Protein AF-A0A9W7NFQ5-F1 (afdb_monomer_lite)

Secondary structure (DSSP, 8-state):
------------------------HHHHHHHHHHHHHHHHHHHHHHHHS-HHHHHHHHHHHHHHHHTSPPB--HHHHHHHHHHHHHHHTPPPPPHHHHHHHHHHHHTSBHHHHHHHHHHHHHHGGGT-SSPPPHHHHHHHHHHHHHHHHHHHHHHHH--

Foldseek 3Di:
DDDDDDDDDDDDDDDPDPPDPPPPVVVVVVVVVVVVVVVVVVVVVVPVCDVVVVVVVVVVVVVVVVVAAAFLALVNLVVLLVVVCVVQVADDDDCVVCVVQSVVNRRDRNVLSVQLSVLCVVPVPPDDPHRDGPVSSVVSSVVSVVVVVVVVVVVVVVD

pLDDT: mean 72.49, std 16.02, range [35.28, 93.75]

Structure (mmCIF, N/CA/C/O backbone):
data_AF-A0A9W7NFQ5-F1
#
_entry.id   AF-A0A9W7NFQ5-F1
#
loop_
_atom_site.group_PDB
_atom_site.id
_atom_site.type_symbol
_atom_site.label_atom_id
_atom_site.label_alt_id
_atom_site.label_comp_id
_atom_site.label_asym_id
_atom_site.label_entity_id
_atom_site.label_seq_id
_atom_site.pdbx_PDB_ins_code
_atom_site.Cartn_x
_atom_site.Cartn_y
_atom_site.Cartn_z
_atom_site.occupancy
_atom_site.B_iso_or_equiv
_atom_site.auth_seq_id
_atom_site.auth_comp_id
_atom_site.auth_asym_id
_atom_site.auth_atom_id
_atom_site.pdbx_PDB_model_num
ATOM 1 N N . MET A 1 1 ? -41.389 17.644 -104.011 1.00 39.97 1 MET A N 1
ATOM 2 C CA . MET A 1 1 ? -42.566 16.828 -104.383 1.00 39.97 1 MET A CA 1
ATOM 3 C C . MET A 1 1 ? -42.066 15.564 -105.073 1.00 39.97 1 MET A C 1
ATOM 5 O O . MET A 1 1 ? -41.172 15.726 -105.893 1.00 39.97 1 MET A O 1
ATOM 9 N N . THR A 1 2 ? -42.656 14.391 -104.759 1.00 37.31 2 THR A N 1
ATOM 10 C CA . THR A 1 2 ? -42.541 13.096 -105.499 1.00 37.31 2 THR A CA 1
ATOM 11 C C . THR A 1 2 ? -41.199 12.353 -105.280 1.00 37.31 2 THR A C 1
ATOM 13 O O . THR A 1 2 ? -40.161 12.967 -105.459 1.00 37.31 2 THR A O 1
ATOM 16 N N . THR A 1 3 ? -41.057 11.068 -104.905 1.00 35.28 3 THR A N 1
ATOM 17 C CA . THR A 1 3 ? -41.949 9.915 -104.632 1.00 35.28 3 THR A CA 1
ATOM 18 C C . THR A 1 3 ? -41.110 8.748 -104.044 1.00 35.28 3 THR A C 1
ATOM 20 O O . THR A 1 3 ? -39.938 8.663 -104.388 1.00 35.28 3 THR A O 1
ATOM 23 N N . ALA A 1 4 ? -41.729 7.922 -103.171 1.00 36.28 4 ALA A N 1
ATOM 24 C CA . ALA A 1 4 ? -41.732 6.433 -103.003 1.00 36.28 4 ALA A CA 1
ATOM 25 C C . ALA A 1 4 ? -40.460 5.571 -103.309 1.00 36.28 4 ALA A C 1
ATOM 27 O O . ALA A 1 4 ? -39.641 5.961 -104.119 1.00 36.28 4 ALA A O 1
ATOM 28 N N . VAL A 1 5 ? -40.209 4.329 -102.852 1.00 36.00 5 VAL A N 1
ATOM 29 C CA . VAL A 1 5 ? -40.786 3.308 -101.941 1.00 36.00 5 VAL A CA 1
ATOM 30 C C . VAL A 1 5 ? -39.771 2.122 -101.913 1.00 36.00 5 VAL A C 1
ATOM 32 O O . VAL A 1 5 ? -39.271 1.751 -102.967 1.00 36.00 5 VAL A O 1
ATOM 35 N N . VAL A 1 6 ? -39.429 1.612 -100.712 1.00 46.75 6 VAL A N 1
ATOM 36 C CA . VAL A 1 6 ? -39.236 0.206 -100.207 1.00 46.75 6 VAL A CA 1
ATOM 37 C C . VAL A 1 6 ? -38.736 -0.908 -101.183 1.00 46.75 6 VAL A C 1
ATOM 39 O O . VAL A 1 6 ? -39.304 -1.046 -102.263 1.00 46.75 6 VAL A O 1
ATOM 42 N N . PRO A 1 7 ? -37.736 -1.763 -100.809 1.00 43.19 7 PRO A N 1
ATOM 43 C CA . PRO A 1 7 ? -38.021 -3.036 -100.101 1.00 43.19 7 PRO A CA 1
ATOM 44 C C . PRO A 1 7 ? -37.040 -3.491 -98.985 1.00 43.19 7 PRO A C 1
ATOM 46 O O . PRO A 1 7 ? -35.824 -3.475 -99.139 1.00 43.19 7 PRO A O 1
ATOM 49 N N . LEU A 1 8 ? -37.620 -3.990 -97.883 1.00 46.91 8 LEU A N 1
ATOM 50 C CA . LEU A 1 8 ? -37.161 -5.117 -97.027 1.00 46.91 8 LEU A CA 1
ATOM 51 C C . LEU A 1 8 ? -37.919 -6.374 -97.568 1.00 46.91 8 LEU A C 1
ATOM 53 O O . LEU A 1 8 ? -38.981 -6.124 -98.147 1.00 46.91 8 LEU A O 1
ATOM 57 N N . PRO A 1 9 ? -37.544 -7.674 -97.393 1.00 57.09 9 PRO A N 1
ATOM 58 C CA . PRO A 1 9 ? -36.775 -8.244 -96.276 1.00 57.09 9 PRO A CA 1
ATOM 59 C C . PRO A 1 9 ? -35.903 -9.494 -96.560 1.00 57.09 9 PRO A C 1
ATOM 61 O O . PRO A 1 9 ? -36.012 -10.127 -97.599 1.00 57.09 9 PRO A O 1
ATOM 64 N N . THR A 1 10 ? -35.092 -9.919 -95.582 1.00 40.09 10 THR A N 1
ATOM 65 C CA . THR A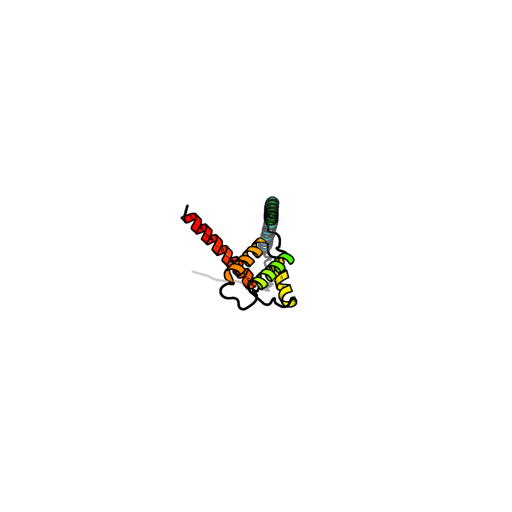 1 10 ? -34.971 -11.333 -95.150 1.00 40.09 10 THR A CA 1
ATOM 66 C C . THR A 1 10 ? -34.327 -11.356 -93.755 1.00 40.09 10 THR A C 1
ATOM 68 O O . THR A 1 10 ? -33.152 -11.043 -93.603 1.00 40.09 10 THR A O 1
ATOM 71 N N . ALA A 1 11 ? -35.106 -11.710 -92.734 1.00 49.50 11 ALA A N 1
ATOM 72 C CA . ALA A 1 11 ? -34.614 -12.284 -91.475 1.00 49.50 11 ALA A CA 1
ATOM 73 C C . ALA A 1 11 ? -34.870 -13.803 -91.564 1.00 49.50 11 ALA A C 1
ATOM 75 O O . ALA A 1 11 ? -35.833 -14.176 -92.244 1.00 49.50 11 ALA A O 1
ATOM 76 N N . PRO A 1 12 ? -34.060 -14.691 -90.949 1.00 51.47 12 PRO A N 1
ATOM 77 C CA . PRO A 1 12 ? -34.062 -14.870 -89.482 1.00 51.47 12 PRO A CA 1
ATOM 78 C C . PRO A 1 12 ? -32.638 -15.249 -88.955 1.00 51.47 12 PRO A C 1
ATOM 80 O O . PRO A 1 12 ? -31.720 -15.375 -89.751 1.00 51.47 12 PRO A O 1
ATOM 83 N N . VAL A 1 13 ? -32.239 -15.374 -87.685 1.00 50.16 13 VAL A N 1
ATOM 84 C CA . VAL A 1 13 ? -32.764 -15.900 -86.409 1.00 50.16 13 VAL A CA 1
ATOM 85 C C . VAL A 1 13 ? -31.815 -15.350 -85.313 1.00 50.16 13 VAL A C 1
ATOM 87 O O . VAL A 1 13 ? -30.634 -15.132 -85.598 1.00 50.16 13 VAL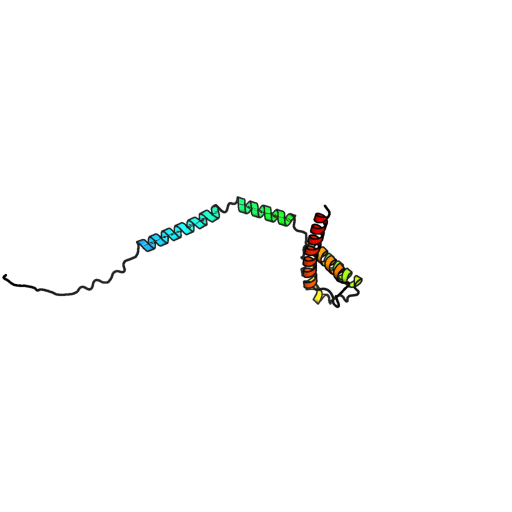 A O 1
ATOM 90 N N . PRO A 1 14 ? -32.277 -15.126 -84.070 1.00 47.97 14 PRO A N 1
ATOM 91 C CA . PRO A 1 14 ? -31.472 -14.548 -82.997 1.00 47.97 14 PRO A CA 1
ATOM 92 C C . PRO A 1 14 ? -30.445 -15.542 -82.446 1.00 47.97 14 PRO A C 1
ATOM 94 O O . PRO A 1 14 ? -30.808 -16.559 -81.859 1.00 47.97 14 PRO A O 1
ATOM 97 N N . THR A 1 15 ? -29.162 -15.198 -82.527 1.00 41.38 15 THR A N 1
ATOM 98 C CA . THR A 1 15 ? -28.182 -15.755 -81.592 1.00 41.38 15 THR A CA 1
ATOM 99 C C . THR A 1 15 ? -28.099 -14.797 -80.418 1.00 41.38 15 THR A C 1
ATOM 101 O O . THR A 1 15 ? -27.415 -13.776 -80.478 1.00 41.38 15 THR A O 1
ATOM 104 N N . SER A 1 16 ? -28.831 -15.124 -79.350 1.00 55.16 16 SER A N 1
ATOM 105 C CA . SER A 1 16 ? -28.505 -14.653 -78.006 1.00 55.16 16 SER A CA 1
ATOM 106 C C . SER A 1 16 ? -27.034 -14.958 -77.753 1.00 55.16 16 SER A C 1
ATOM 108 O O . SER A 1 16 ? -26.661 -16.103 -77.502 1.00 55.16 16 SER A O 1
ATOM 110 N N . ALA A 1 17 ? -26.195 -13.930 -77.845 1.00 41.12 17 ALA A N 1
ATOM 111 C CA . ALA A 1 17 ? -24.863 -13.994 -77.286 1.00 41.12 17 ALA A CA 1
ATOM 112 C C . ALA A 1 17 ? -25.016 -14.121 -75.760 1.00 41.12 17 ALA A C 1
ATOM 114 O O . ALA A 1 17 ? -25.767 -13.340 -75.161 1.00 41.12 17 ALA A O 1
ATOM 115 N N . PRO A 1 18 ? -24.356 -15.095 -75.115 1.00 44.31 18 PRO A N 1
ATOM 116 C CA . PRO A 1 18 ? -24.291 -15.128 -73.667 1.00 44.31 18 PRO A CA 1
ATOM 117 C C . PRO A 1 18 ? -23.590 -13.850 -73.208 1.00 44.31 18 PRO A C 1
ATOM 119 O O . PRO A 1 18 ? -22.533 -13.495 -73.730 1.00 44.31 18 PRO A O 1
ATOM 122 N N . ALA A 1 19 ? -24.194 -13.148 -72.251 1.00 49.12 19 ALA A N 1
ATOM 123 C CA . ALA A 1 19 ? -23.538 -12.062 -71.548 1.00 49.12 19 ALA A CA 1
ATOM 124 C C . ALA A 1 19 ? -22.255 -12.619 -70.918 1.00 49.12 19 ALA A C 1
ATOM 126 O O . ALA A 1 19 ? -22.296 -13.283 -69.884 1.00 49.12 19 ALA A O 1
ATOM 127 N N . THR A 1 20 ? -21.108 -12.399 -71.559 1.00 45.22 20 THR A N 1
ATOM 128 C CA . THR A 1 20 ? -19.823 -12.591 -70.897 1.00 45.22 20 THR A CA 1
ATOM 129 C C . THR A 1 20 ? -19.777 -11.600 -69.743 1.00 45.22 20 THR A C 1
ATOM 131 O O . THR A 1 20 ? -19.929 -10.400 -69.997 1.00 45.22 20 THR A O 1
ATOM 134 N N . PRO A 1 21 ? -19.587 -12.049 -68.489 1.00 47.69 21 PRO A N 1
ATOM 135 C CA . PRO A 1 21 ? -19.321 -11.124 -67.406 1.00 47.69 21 PRO A CA 1
ATOM 136 C C . PRO A 1 21 ? -18.060 -10.362 -67.792 1.00 47.69 21 PRO A C 1
ATOM 138 O O . PRO A 1 21 ? -17.022 -10.968 -68.067 1.00 47.69 21 PRO A O 1
ATOM 141 N N . THR A 1 22 ? -18.163 -9.039 -67.883 1.00 45.44 22 THR A N 1
ATOM 142 C CA . THR A 1 22 ? -17.016 -8.166 -68.099 1.00 45.44 22 THR A CA 1
ATOM 143 C C . THR A 1 22 ? -16.082 -8.379 -66.916 1.00 45.44 22 THR A C 1
ATOM 145 O O . THR A 1 22 ? -16.284 -7.829 -65.832 1.00 45.44 22 THR A O 1
ATOM 148 N N . SER A 1 23 ? -15.107 -9.269 -67.098 1.00 49.47 23 SER A N 1
ATOM 149 C CA . SER A 1 23 ? -14.088 -9.558 -66.105 1.00 49.47 23 SER A CA 1
ATOM 150 C C . SER A 1 23 ? -13.396 -8.240 -65.795 1.00 49.47 23 SER A C 1
ATOM 152 O O . SER A 1 23 ? -12.723 -7.653 -66.645 1.00 49.47 23 SER A O 1
ATOM 154 N N . SER A 1 24 ? -13.635 -7.731 -64.588 1.00 56.25 24 SER A N 1
ATOM 155 C CA . SER A 1 24 ? -13.107 -6.462 -64.092 1.00 56.25 24 SER A CA 1
ATOM 156 C C . SER A 1 24 ? -11.640 -6.639 -63.690 1.00 56.25 24 SER A C 1
ATOM 158 O O . SER A 1 24 ? -11.236 -6.333 -62.571 1.00 56.25 24 SER A O 1
ATOM 160 N N . LEU A 1 25 ? -10.831 -7.146 -64.623 1.00 52.41 25 LEU A N 1
ATOM 161 C CA . LEU A 1 25 ? -9.381 -7.276 -64.521 1.00 52.41 25 LEU A CA 1
ATOM 162 C C . LEU A 1 25 ? -8.689 -5.974 -64.077 1.00 52.41 25 LEU A C 1
ATOM 164 O O . LEU A 1 25 ? -7.823 -6.067 -63.209 1.00 52.41 25 LEU A O 1
ATOM 168 N N . PRO A 1 26 ? -9.073 -4.758 -64.532 1.00 56.88 26 PRO A N 1
ATOM 169 C CA . PRO A 1 26 ? -8.443 -3.539 -64.019 1.00 56.88 26 PRO A CA 1
ATOM 170 C C . PRO A 1 26 ? -8.708 -3.301 -62.525 1.00 56.88 26 PRO A C 1
ATOM 172 O O . PRO A 1 26 ? -7.855 -2.742 -61.843 1.00 56.88 26 PRO A O 1
ATOM 175 N N . SER A 1 27 ? -9.845 -3.757 -61.985 1.00 58.47 27 SER A N 1
ATOM 176 C CA . SER A 1 27 ? -10.151 -3.612 -60.557 1.00 58.47 27 SER A CA 1
ATOM 177 C C . SER A 1 27 ? -9.426 -4.647 -59.704 1.00 58.47 27 SER A C 1
ATOM 179 O O . SER A 1 27 ? -8.991 -4.307 -58.611 1.00 58.47 27 SER A O 1
ATOM 181 N N . ALA A 1 28 ? -9.283 -5.889 -60.179 1.00 58.88 28 ALA A N 1
ATOM 182 C CA . ALA A 1 28 ? -8.559 -6.928 -59.447 1.00 58.88 28 ALA A CA 1
ATOM 183 C C . ALA A 1 28 ? -7.063 -6.595 -59.342 1.00 58.88 28 ALA A C 1
ATOM 185 O O . ALA A 1 28 ? -6.501 -6.647 -58.252 1.00 58.88 28 ALA A O 1
ATOM 186 N N . VAL A 1 29 ? -6.451 -6.146 -60.444 1.00 69.06 29 VAL A N 1
ATOM 187 C CA . VAL A 1 29 ? -5.045 -5.712 -60.467 1.00 69.06 29 VAL A CA 1
ATOM 188 C C . VAL A 1 29 ? -4.839 -4.452 -59.619 1.00 69.06 29 VAL A C 1
ATOM 190 O O . VAL A 1 29 ? -3.874 -4.372 -58.865 1.00 69.06 29 VAL A O 1
ATOM 193 N N . ALA A 1 30 ? -5.765 -3.486 -59.665 1.00 66.75 30 ALA A N 1
ATOM 194 C CA . ALA A 1 30 ? -5.692 -2.299 -58.812 1.00 66.75 30 ALA A CA 1
ATOM 195 C C . ALA A 1 30 ? -5.879 -2.620 -57.319 1.00 66.75 30 ALA A C 1
ATOM 197 O O . ALA A 1 30 ? -5.230 -1.997 -56.481 1.00 66.75 30 ALA A O 1
ATOM 198 N N . SER A 1 31 ? -6.743 -3.576 -56.972 1.00 64.94 31 SER A N 1
ATOM 199 C CA . SER A 1 31 ? -6.916 -4.037 -55.591 1.00 64.94 31 SER A CA 1
ATOM 200 C C . SER A 1 31 ? -5.697 -4.807 -55.095 1.00 64.94 31 SER A C 1
ATOM 202 O O . SER A 1 31 ? -5.261 -4.570 -53.973 1.00 64.94 31 SER A O 1
ATOM 204 N N . GLN A 1 32 ? -5.109 -5.663 -55.934 1.00 68.69 32 GLN A N 1
ATOM 205 C CA . GLN A 1 32 ? -3.893 -6.399 -55.597 1.00 68.69 32 GLN A CA 1
ATOM 206 C C . GLN A 1 32 ? -2.704 -5.450 -55.393 1.00 68.69 32 GLN A C 1
ATOM 208 O O . GLN A 1 32 ? -2.048 -5.520 -54.362 1.00 68.69 32 GLN A O 1
ATOM 213 N N . ALA A 1 33 ? -2.505 -4.476 -56.286 1.00 69.62 33 ALA A N 1
ATOM 214 C CA . ALA A 1 33 ? -1.450 -3.470 -56.142 1.00 69.62 33 ALA A CA 1
ATOM 215 C C . ALA A 1 33 ? -1.631 -2.573 -54.900 1.00 69.62 33 ALA A C 1
ATOM 217 O O . ALA A 1 33 ? -0.652 -2.106 -54.320 1.00 69.62 33 ALA A O 1
ATOM 218 N N . ARG A 1 34 ? -2.877 -2.312 -54.474 1.00 67.50 34 ARG A N 1
ATOM 219 C CA . ARG A 1 34 ? -3.160 -1.609 -53.209 1.00 67.50 34 ARG A CA 1
ATOM 220 C C . ARG A 1 34 ? -2.815 -2.476 -52.002 1.00 67.50 34 ARG A C 1
ATOM 222 O O . ARG A 1 34 ? -2.197 -1.962 -51.079 1.00 67.50 34 ARG A O 1
ATOM 229 N N . LEU A 1 35 ? -3.162 -3.764 -52.043 1.00 65.12 35 LEU A N 1
ATOM 230 C CA . LEU A 1 35 ? -2.858 -4.715 -50.976 1.00 65.12 35 LEU A CA 1
ATOM 231 C C . LEU A 1 35 ? -1.342 -4.901 -50.810 1.00 65.12 35 LEU A C 1
ATOM 233 O O . LEU A 1 35 ? -0.839 -4.748 -49.708 1.00 65.12 35 LEU A O 1
ATOM 237 N N . GLU A 1 36 ? -0.611 -5.128 -51.906 1.00 70.50 36 GLU A N 1
ATOM 238 C CA . GLU A 1 36 ? 0.855 -5.272 -51.916 1.00 70.50 36 GLU A CA 1
ATOM 239 C C . GLU A 1 36 ? 1.557 -3.999 -51.418 1.00 70.50 36 GLU A C 1
ATOM 241 O O . GLU A 1 36 ? 2.545 -4.055 -50.690 1.00 70.50 36 GLU A O 1
ATOM 246 N N . ARG A 1 37 ? 1.028 -2.820 -51.762 1.00 66.94 37 ARG A N 1
ATOM 247 C CA . ARG A 1 37 ? 1.552 -1.542 -51.267 1.00 66.94 37 ARG A CA 1
ATOM 248 C C . ARG A 1 37 ? 1.286 -1.338 -49.776 1.00 66.94 37 ARG A C 1
ATOM 250 O O . ARG A 1 37 ? 2.132 -0.762 -49.093 1.00 66.94 37 ARG A O 1
ATOM 257 N N . ASP A 1 38 ? 0.118 -1.740 -49.286 1.00 64.50 38 ASP A N 1
ATOM 258 C CA . ASP A 1 38 ? -0.197 -1.663 -47.862 1.00 64.50 38 ASP A CA 1
ATOM 259 C C . ASP A 1 38 ? 0.640 -2.673 -47.059 1.00 64.50 38 ASP A C 1
ATOM 261 O O . ASP A 1 38 ? 1.120 -2.318 -45.987 1.00 64.50 38 ASP A O 1
ATOM 265 N N . ASP A 1 39 ? 0.911 -3.859 -47.606 1.00 69.56 39 ASP A N 1
ATOM 266 C CA . ASP A 1 39 ? 1.776 -4.889 -47.009 1.00 69.56 39 ASP A CA 1
ATOM 267 C C . ASP A 1 39 ? 3.232 -4.405 -46.884 1.00 69.56 39 ASP A C 1
ATOM 269 O O . ASP A 1 39 ? 3.793 -4.346 -45.789 1.00 69.56 39 ASP A O 1
ATOM 273 N N . LEU A 1 40 ? 3.797 -3.863 -47.971 1.00 60.22 40 LEU A N 1
ATOM 274 C CA . LEU A 1 40 ? 5.125 -3.235 -47.965 1.00 60.22 40 LEU A CA 1
ATOM 275 C C . LEU A 1 40 ? 5.218 -2.046 -47.001 1.00 60.22 40 LEU A C 1
ATOM 277 O O . LEU A 1 40 ? 6.287 -1.763 -46.464 1.00 60.22 40 LEU A O 1
ATOM 281 N N . ARG A 1 41 ? 4.114 -1.323 -46.774 1.00 65.06 41 ARG A N 1
ATOM 282 C CA . ARG A 1 41 ? 4.065 -0.206 -45.819 1.00 65.06 41 ARG A CA 1
ATOM 283 C C . ARG A 1 41 ? 4.154 -0.695 -44.376 1.00 65.06 41 ARG A C 1
ATOM 285 O O . ARG A 1 41 ? 4.702 0.032 -43.548 1.00 65.06 41 ARG A O 1
ATOM 292 N N . TRP A 1 42 ? 3.619 -1.875 -44.069 1.00 56.88 42 TRP A N 1
ATOM 293 C CA . TRP A 1 42 ? 3.774 -2.506 -42.760 1.00 56.88 42 TRP A CA 1
ATOM 294 C C . TRP A 1 42 ? 5.184 -3.061 -42.578 1.00 56.88 42 TRP A C 1
ATOM 296 O O . TRP A 1 42 ? 5.809 -2.754 -41.570 1.00 56.88 42 TRP A O 1
ATOM 306 N N . GLU A 1 43 ? 5.744 -3.733 -43.583 1.00 61.25 43 GLU A N 1
ATOM 307 C CA . GLU A 1 43 ? 7.127 -4.225 -43.529 1.00 61.25 43 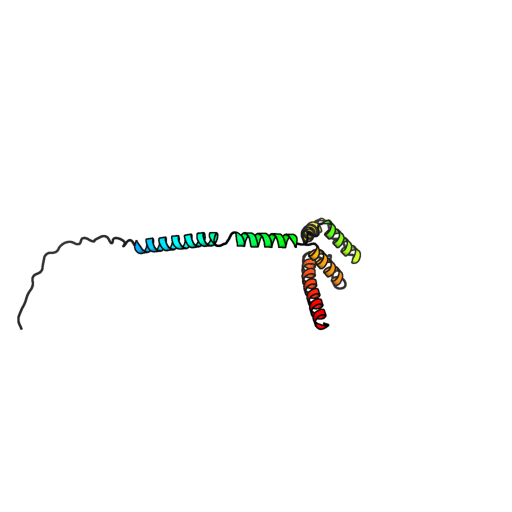GLU A CA 1
ATOM 308 C C . GLU A 1 43 ? 8.160 -3.088 -43.427 1.00 61.25 43 GLU A C 1
ATOM 310 O O . GLU A 1 43 ? 9.123 -3.185 -42.664 1.00 61.25 43 GLU A O 1
ATOM 315 N N . LEU A 1 44 ? 7.954 -1.971 -44.143 1.00 59.03 44 LEU A N 1
ATOM 316 C CA . LEU A 1 44 ? 8.777 -0.770 -43.966 1.00 59.03 44 LEU A CA 1
ATOM 317 C C . LEU A 1 44 ? 8.581 -0.160 -42.582 1.00 59.03 44 LEU A C 1
ATOM 319 O O . LEU A 1 44 ? 9.559 0.268 -41.987 1.00 59.03 44 LEU A O 1
ATOM 323 N N . ARG A 1 45 ? 7.350 -0.120 -42.059 1.00 59.19 45 ARG A N 1
ATOM 324 C CA . ARG A 1 45 ? 7.065 0.428 -40.728 1.00 59.19 45 ARG A CA 1
ATOM 325 C C . ARG A 1 45 ? 7.715 -0.397 -39.624 1.00 59.19 45 ARG A C 1
ATOM 327 O O . ARG A 1 45 ? 8.252 0.207 -38.708 1.00 59.19 45 ARG A O 1
ATOM 334 N N . ASP A 1 46 ? 7.718 -1.721 -39.719 1.00 60.50 46 ASP A N 1
ATOM 335 C CA . ASP A 1 46 ? 8.390 -2.597 -38.753 1.00 60.50 46 ASP A CA 1
ATOM 336 C C . ASP A 1 46 ? 9.917 -2.484 -38.858 1.00 60.50 46 ASP A C 1
ATOM 338 O O . ASP A 1 46 ? 10.622 -2.539 -37.853 1.00 60.50 46 ASP A O 1
ATOM 342 N N . ARG A 1 47 ? 10.442 -2.229 -40.064 1.00 58.31 47 ARG A N 1
ATOM 343 C CA . ARG A 1 47 ? 11.869 -1.960 -40.298 1.00 58.31 47 ARG A CA 1
ATOM 344 C C . ARG A 1 47 ? 12.302 -0.542 -39.886 1.00 58.31 47 ARG A C 1
ATOM 346 O O . ARG A 1 47 ? 13.453 -0.344 -39.506 1.00 58.31 47 ARG A O 1
ATOM 353 N N . GLU A 1 48 ? 11.399 0.438 -39.960 1.00 57.84 48 GLU A N 1
ATOM 354 C CA . GLU A 1 48 ? 11.581 1.846 -39.557 1.00 57.84 48 GLU A CA 1
ATOM 355 C C . GLU A 1 48 ? 11.203 2.112 -38.091 1.00 57.84 48 GLU A C 1
ATOM 357 O O . GLU A 1 48 ? 11.585 3.142 -37.525 1.00 57.84 48 GLU A O 1
ATOM 362 N N . MET A 1 49 ? 10.481 1.196 -37.439 1.00 56.88 49 MET A N 1
ATOM 363 C CA . MET A 1 49 ? 10.332 1.120 -35.988 1.00 56.88 49 MET A CA 1
ATOM 364 C C . MET A 1 49 ? 11.669 0.622 -35.431 1.00 56.88 49 MET A C 1
ATOM 366 O O . MET A 1 49 ? 11.849 -0.529 -35.058 1.00 56.88 49 MET A O 1
ATOM 370 N N . MET A 1 50 ? 12.639 1.531 -35.513 1.00 61.66 50 MET A N 1
ATOM 371 C CA . MET A 1 50 ? 14.071 1.314 -35.387 1.00 61.66 50 MET A CA 1
ATOM 372 C C . MET A 1 50 ? 14.435 0.412 -34.200 1.00 61.66 50 MET A C 1
ATOM 374 O O . MET A 1 50 ? 13.895 0.620 -33.107 1.00 61.66 50 MET A O 1
ATOM 378 N N . PRO A 1 51 ? 15.420 -0.494 -34.358 1.00 61.38 51 PRO A N 1
ATOM 379 C CA . PRO A 1 51 ? 16.015 -1.212 -33.229 1.00 61.38 51 PRO A CA 1
ATOM 380 C C . PRO A 1 51 ? 16.475 -0.249 -32.124 1.00 61.38 51 PRO A C 1
ATOM 382 O O . PRO A 1 51 ? 16.394 -0.589 -30.948 1.00 61.38 51 PRO A O 1
ATOM 385 N N . ASP A 1 52 ? 16.833 0.986 -32.483 1.00 69.00 52 ASP A N 1
ATOM 386 C CA . ASP A 1 52 ? 17.182 2.058 -31.551 1.00 69.00 52 ASP A CA 1
ATOM 387 C C . ASP A 1 52 ? 16.018 2.458 -30.630 1.00 69.00 52 ASP A C 1
ATOM 389 O O . ASP A 1 52 ? 16.235 2.651 -29.442 1.00 69.00 52 ASP A O 1
ATOM 393 N N . LYS A 1 53 ? 14.765 2.497 -31.112 1.00 69.38 53 LYS A N 1
ATOM 394 C CA . LYS A 1 53 ? 13.589 2.781 -30.262 1.00 69.38 53 LYS A CA 1
ATOM 395 C C . LYS A 1 53 ? 13.278 1.632 -29.307 1.00 69.38 53 LYS A C 1
ATOM 397 O O . LYS A 1 53 ? 12.821 1.863 -28.190 1.00 69.38 53 LYS A O 1
ATOM 402 N N . ILE A 1 54 ? 13.521 0.396 -29.742 1.00 75.12 54 ILE A N 1
ATOM 403 C CA . ILE A 1 54 ? 13.414 -0.788 -28.881 1.00 75.12 54 ILE A CA 1
ATOM 404 C C . ILE A 1 54 ? 14.525 -0.750 -27.823 1.00 75.12 54 ILE A C 1
ATOM 406 O O . ILE A 1 54 ? 14.253 -1.006 -26.654 1.00 75.12 54 ILE A O 1
ATOM 410 N N . GLY A 1 55 ? 15.743 -0.354 -28.204 1.00 75.25 55 GLY A N 1
ATOM 411 C CA . GLY A 1 55 ? 16.861 -0.127 -27.287 1.00 75.25 55 GLY A CA 1
ATOM 412 C C . GLY A 1 55 ? 16.597 1.001 -26.285 1.00 75.25 55 GLY A C 1
ATOM 413 O O . GLY A 1 55 ? 16.855 0.837 -25.097 1.00 75.25 55 GLY A O 1
ATOM 414 N N . GLU A 1 56 ? 16.012 2.115 -26.726 1.00 82.06 56 GLU A N 1
ATOM 415 C CA . GLU A 1 56 ? 15.593 3.225 -25.863 1.00 82.06 56 GLU A CA 1
ATOM 416 C C . GLU A 1 56 ? 14.504 2.800 -24.873 1.00 82.06 56 GLU A C 1
ATOM 418 O O . GLU A 1 56 ? 14.584 3.145 -23.693 1.00 82.06 56 GLU A O 1
ATOM 423 N N . LEU A 1 57 ? 13.508 2.027 -25.323 1.00 77.62 57 LEU A N 1
ATOM 424 C CA . LEU A 1 57 ? 12.463 1.488 -24.456 1.00 77.62 57 LEU A CA 1
ATOM 425 C C . LEU A 1 57 ? 13.035 0.480 -23.454 1.00 77.62 57 LEU A C 1
ATOM 427 O O . LEU A 1 57 ? 12.701 0.552 -22.277 1.00 77.62 57 LEU A O 1
ATOM 431 N N . ALA A 1 58 ? 13.924 -0.415 -23.886 1.00 80.62 58 ALA A N 1
ATOM 432 C CA . ALA A 1 58 ? 14.593 -1.366 -23.003 1.00 80.62 58 ALA A CA 1
ATOM 433 C C . ALA A 1 58 ? 15.427 -0.642 -21.934 1.00 80.62 58 ALA A C 1
ATOM 435 O O . ALA A 1 58 ? 15.265 -0.913 -20.748 1.00 80.62 58 ALA A O 1
ATOM 436 N N . ALA A 1 59 ? 16.220 0.360 -22.327 1.00 81.56 59 ALA A N 1
ATOM 437 C CA . ALA A 1 59 ? 17.008 1.179 -21.404 1.00 81.56 59 ALA A CA 1
ATOM 438 C C . ALA A 1 59 ? 16.145 2.068 -20.490 1.00 81.56 59 ALA A C 1
ATOM 440 O O . ALA A 1 59 ? 16.592 2.494 -19.423 1.00 81.56 59 ALA A O 1
ATOM 441 N N . MET A 1 60 ? 14.926 2.415 -20.910 1.00 82.19 60 MET A N 1
ATOM 442 C CA . MET A 1 60 ? 13.947 3.099 -20.066 1.00 82.19 60 MET A CA 1
ATOM 443 C C . MET A 1 60 ? 13.346 2.134 -19.044 1.00 82.19 60 MET A C 1
ATOM 445 O O . MET A 1 60 ? 13.288 2.474 -17.869 1.00 82.19 60 MET A O 1
ATOM 449 N N . VAL A 1 61 ? 12.939 0.936 -19.470 1.00 79.88 61 VAL A N 1
ATOM 450 C CA . VAL A 1 61 ? 12.397 -0.109 -18.592 1.00 79.88 61 VAL A CA 1
ATOM 451 C C . VAL A 1 61 ? 13.433 -0.531 -17.554 1.00 79.88 61 VAL A C 1
ATOM 453 O O . VAL A 1 61 ? 13.102 -0.598 -16.378 1.00 79.88 61 VAL A O 1
ATOM 456 N N . GLU A 1 62 ? 14.687 -0.737 -17.952 1.00 75.31 62 GLU A N 1
ATOM 457 C CA . GLU A 1 62 ? 15.774 -1.097 -17.037 1.00 75.31 62 GLU A CA 1
ATOM 458 C C . GLU A 1 62 ? 16.021 0.001 -15.995 1.00 75.31 62 GLU A C 1
ATOM 460 O O . GLU A 1 62 ? 16.036 -0.283 -14.802 1.00 75.31 62 GLU A O 1
ATOM 465 N N . ARG A 1 63 ? 16.055 1.275 -16.413 1.00 73.31 63 ARG A N 1
ATOM 466 C CA . ARG A 1 63 ? 16.125 2.411 -15.476 1.00 73.31 63 ARG A CA 1
ATOM 467 C C . ARG A 1 63 ? 14.923 2.496 -14.539 1.00 73.31 63 ARG A C 1
ATOM 469 O O . ARG A 1 63 ? 15.089 2.857 -13.381 1.00 73.31 63 ARG A O 1
ATOM 476 N N . VAL A 1 64 ? 13.717 2.195 -15.021 1.00 75.94 64 VAL A N 1
ATOM 477 C CA . VAL A 1 64 ? 12.509 2.171 -14.182 1.00 75.94 64 VAL A CA 1
ATOM 478 C C . VAL A 1 64 ? 12.573 1.026 -13.172 1.00 75.94 64 VAL A C 1
ATOM 480 O O . VAL A 1 64 ? 12.189 1.227 -12.028 1.00 75.94 64 VAL A O 1
ATOM 483 N N . ILE A 1 65 ? 13.088 -0.142 -13.560 1.00 73.88 65 ILE A N 1
ATOM 484 C CA . ILE A 1 65 ? 13.286 -1.287 -12.661 1.00 73.88 65 ILE A CA 1
ATOM 485 C C . ILE A 1 65 ? 14.360 -0.972 -11.612 1.00 73.88 65 ILE A C 1
ATOM 487 O O . ILE A 1 65 ? 14.142 -1.244 -10.437 1.00 73.88 65 ILE A O 1
ATOM 491 N N . GLU A 1 66 ? 15.479 -0.352 -11.998 1.00 71.81 66 GLU A N 1
ATOM 492 C CA . GLU A 1 66 ? 16.525 0.092 -11.061 1.00 71.81 66 GLU A CA 1
ATOM 493 C C . GLU A 1 66 ? 16.014 1.126 -10.049 1.00 71.81 66 GLU A C 1
ATOM 495 O O . GLU A 1 66 ? 16.505 1.197 -8.924 1.00 71.81 66 GLU A O 1
ATOM 500 N N . GLN A 1 67 ? 15.035 1.939 -10.448 1.00 69.44 67 GLN A N 1
ATOM 501 C CA . GLN A 1 67 ? 14.407 2.954 -9.601 1.00 69.44 67 GLN A CA 1
ATOM 502 C C . GLN A 1 67 ? 13.171 2.435 -8.859 1.00 69.44 67 GLN A C 1
ATOM 504 O O . GLN A 1 67 ? 12.609 3.165 -8.040 1.00 69.44 67 GLN A O 1
ATOM 509 N N . ALA A 1 68 ? 12.723 1.211 -9.144 1.00 73.81 68 ALA A N 1
ATOM 510 C CA . ALA A 1 68 ? 11.559 0.635 -8.499 1.00 73.81 68 ALA A CA 1
ATOM 511 C C . ALA A 1 68 ? 11.900 0.271 -7.054 1.00 73.81 68 ALA A C 1
ATOM 513 O O . ALA A 1 68 ? 12.891 -0.400 -6.764 1.00 73.81 68 ALA A O 1
ATOM 514 N N . SER A 1 69 ? 11.045 0.713 -6.139 1.00 80.31 69 SER A N 1
ATOM 515 C CA . SER A 1 69 ? 11.171 0.365 -4.732 1.00 80.31 69 SER A CA 1
ATOM 516 C C . SER A 1 69 ? 10.865 -1.130 -4.545 1.00 80.31 69 SER A C 1
ATOM 518 O O . SER A 1 69 ? 9.909 -1.631 -5.153 1.00 80.31 69 SER A O 1
ATOM 520 N N . PRO A 1 70 ? 11.672 -1.873 -3.764 1.00 87.44 70 PRO A N 1
ATOM 521 C CA . PRO A 1 70 ? 11.467 -3.302 -3.564 1.00 87.44 70 PRO A CA 1
ATOM 522 C C . PRO A 1 70 ? 10.131 -3.576 -2.857 1.00 87.44 70 PRO A C 1
ATOM 524 O O . PRO A 1 70 ? 9.605 -2.693 -2.173 1.00 87.44 70 PRO A O 1
ATOM 527 N N . PRO A 1 71 ? 9.579 -4.795 -2.979 1.00 92.00 71 PRO A N 1
ATOM 528 C CA . PRO A 1 71 ? 8.380 -5.165 -2.242 1.00 92.00 71 PRO A CA 1
ATOM 529 C C . PRO A 1 71 ? 8.630 -5.112 -0.728 1.00 92.00 71 PRO A C 1
ATOM 531 O O . PRO A 1 71 ? 9.715 -5.461 -0.261 1.00 92.00 71 PRO A O 1
ATOM 534 N N . ALA A 1 72 ? 7.616 -4.714 0.041 1.00 91.38 72 ALA A N 1
ATOM 535 C CA . ALA A 1 72 ? 7.694 -4.610 1.499 1.00 91.38 72 ALA A CA 1
ATOM 536 C C . ALA A 1 72 ? 8.007 -5.957 2.173 1.00 91.38 72 ALA A C 1
ATOM 538 O O . ALA A 1 72 ? 8.749 -6.012 3.154 1.00 91.38 72 ALA A O 1
ATOM 539 N N . GLY A 1 73 ? 7.456 -7.049 1.635 1.00 91.88 73 GLY A N 1
ATOM 540 C CA . GLY A 1 73 ? 7.613 -8.391 2.184 1.00 91.88 73 GLY A CA 1
ATOM 541 C C . GLY A 1 73 ? 6.673 -8.696 3.355 1.00 91.88 73 GLY A C 1
ATOM 542 O O . GLY A 1 73 ? 6.190 -7.817 4.068 1.00 91.88 73 GLY A O 1
ATOM 543 N N . VAL A 1 74 ? 6.404 -9.990 3.547 1.00 91.38 74 VAL A N 1
ATOM 544 C CA . VAL A 1 74 ? 5.399 -10.497 4.499 1.00 91.38 74 VAL A CA 1
ATOM 545 C C . VAL A 1 74 ? 5.735 -10.118 5.941 1.00 91.38 74 VAL A C 1
ATOM 547 O O . VAL A 1 74 ? 4.864 -9.654 6.673 1.00 91.38 74 VAL A O 1
ATOM 550 N N . GLU A 1 75 ? 6.999 -10.258 6.345 1.00 92.12 75 GLU A N 1
ATOM 551 C CA . GLU A 1 75 ? 7.429 -9.963 7.717 1.00 92.12 75 GLU A CA 1
ATOM 552 C C . GLU A 1 75 ? 7.204 -8.493 8.094 1.00 92.12 75 GLU A C 1
ATOM 554 O O . GLU A 1 75 ? 6.679 -8.202 9.169 1.00 92.12 75 GLU A O 1
ATOM 559 N N . ALA A 1 76 ? 7.543 -7.558 7.200 1.00 90.56 76 ALA A N 1
ATOM 560 C CA . ALA A 1 76 ? 7.367 -6.128 7.448 1.00 90.56 76 ALA A CA 1
ATOM 561 C C . ALA A 1 76 ? 5.884 -5.746 7.572 1.00 90.56 76 ALA A C 1
ATOM 563 O O . ALA A 1 76 ? 5.517 -4.914 8.411 1.00 90.56 76 ALA A O 1
ATOM 564 N N . VAL A 1 77 ? 5.027 -6.371 6.760 1.00 92.12 77 VAL A N 1
ATOM 565 C CA . VAL A 1 77 ? 3.577 -6.156 6.799 1.00 92.12 77 VAL A CA 1
ATOM 566 C C . VAL A 1 77 ? 2.978 -6.686 8.097 1.00 92.12 77 VAL A C 1
ATOM 568 O O . VAL A 1 77 ? 2.258 -5.949 8.775 1.00 92.12 77 VAL A O 1
ATOM 571 N N . LEU A 1 78 ? 3.320 -7.917 8.489 1.00 92.25 78 LEU A N 1
ATOM 572 C CA . LEU A 1 78 ? 2.855 -8.515 9.742 1.00 92.25 78 LEU A CA 1
ATOM 573 C C . LEU A 1 78 ? 3.289 -7.688 10.955 1.00 92.25 78 LEU A C 1
ATOM 575 O O . LEU A 1 78 ? 2.447 -7.327 11.775 1.00 92.25 78 LEU A O 1
ATOM 579 N N . LEU A 1 79 ? 4.560 -7.278 11.019 1.00 93.75 79 LEU A N 1
ATOM 580 C CA . LEU A 1 79 ? 5.062 -6.435 12.105 1.00 93.75 79 LEU A CA 1
ATOM 581 C C . LEU A 1 79 ? 4.324 -5.086 12.174 1.00 93.75 79 LEU A C 1
ATOM 583 O O . LEU A 1 79 ? 4.016 -4.573 13.255 1.00 93.75 79 LEU A O 1
ATOM 587 N N . GLY A 1 80 ? 4.009 -4.494 11.019 1.00 91.12 80 GLY A N 1
ATOM 588 C CA . GLY A 1 80 ? 3.227 -3.262 10.949 1.00 91.12 80 GLY A CA 1
ATOM 589 C C . GLY A 1 80 ? 1.782 -3.440 11.427 1.00 91.12 80 GLY A C 1
ATOM 590 O O . GLY A 1 80 ? 1.280 -2.584 12.163 1.00 91.12 80 GLY A O 1
ATOM 591 N N . ILE A 1 81 ? 1.142 -4.551 11.055 1.00 90.75 81 ILE A N 1
ATOM 592 C CA . ILE A 1 81 ? -0.212 -4.948 11.471 1.00 90.75 81 ILE A CA 1
ATOM 593 C C . ILE A 1 81 ? -0.275 -5.203 12.980 1.00 90.75 81 ILE A C 1
ATOM 595 O O . ILE A 1 81 ? -1.144 -4.648 13.655 1.00 90.75 81 ILE A O 1
ATOM 599 N N . GLU A 1 82 ? 0.670 -5.961 13.529 1.00 91.19 82 GLU A N 1
ATOM 600 C CA . GLU A 1 82 ? 0.792 -6.201 14.970 1.00 91.19 82 GLU A CA 1
ATOM 601 C C . GLU A 1 82 ? 0.998 -4.889 15.729 1.00 91.19 82 GLU A C 1
ATOM 603 O O . GLU A 1 82 ? 0.326 -4.620 16.727 1.00 91.19 82 GLU A O 1
ATOM 608 N N . GLY A 1 83 ? 1.866 -4.013 15.213 1.00 89.88 83 GLY A N 1
ATOM 609 C CA . GLY A 1 83 ? 2.091 -2.688 15.780 1.00 89.88 83 GLY A CA 1
ATOM 610 C C . GLY A 1 83 ? 0.839 -1.804 15.758 1.00 89.88 83 GLY A C 1
ATOM 611 O O . GLY A 1 83 ? 0.600 -1.054 16.708 1.00 89.88 83 GLY A O 1
ATOM 612 N N . LEU A 1 84 ? 0.017 -1.885 14.705 1.00 88.62 84 LEU A N 1
ATOM 613 C CA . LEU A 1 84 ? -1.283 -1.209 14.646 1.00 88.62 84 LEU A CA 1
ATOM 614 C C . LEU A 1 84 ? -2.252 -1.778 15.685 1.00 88.62 84 LEU A C 1
ATOM 616 O O . LEU A 1 84 ? -2.852 -1.011 16.440 1.00 88.62 84 LEU A O 1
ATOM 620 N N . ALA A 1 85 ? -2.381 -3.103 15.746 1.00 87.69 85 ALA A N 1
ATOM 621 C CA . ALA A 1 85 ? -3.274 -3.774 16.680 1.00 87.69 85 ALA A CA 1
ATOM 622 C C . ALA A 1 85 ? -2.921 -3.444 18.134 1.00 87.69 85 ALA A C 1
ATOM 624 O O . ALA A 1 85 ? -3.790 -3.018 18.893 1.00 87.69 85 ALA A O 1
ATOM 625 N N . ALA A 1 86 ? -1.638 -3.529 18.494 1.00 86.81 86 ALA A N 1
ATOM 626 C CA . ALA A 1 86 ? -1.146 -3.208 19.829 1.00 86.81 86 ALA A CA 1
ATOM 627 C C . ALA A 1 86 ? -1.362 -1.732 20.190 1.00 86.81 86 ALA A C 1
ATOM 629 O O . ALA A 1 86 ? -1.821 -1.415 21.286 1.00 86.81 86 ALA A O 1
ATOM 630 N N . ARG A 1 87 ? -1.070 -0.811 19.262 1.00 84.00 87 ARG A N 1
ATOM 631 C CA . ARG A 1 87 ? -1.207 0.633 19.501 1.00 84.00 87 ARG A CA 1
ATOM 632 C C . ARG A 1 87 ? -2.656 1.064 19.714 1.00 84.00 87 ARG A C 1
ATOM 634 O O . ARG A 1 87 ? -2.894 2.018 20.455 1.00 84.00 87 ARG A O 1
ATOM 641 N N . PHE A 1 88 ? -3.600 0.412 19.042 1.00 81.94 88 PHE A N 1
ATOM 642 C CA . PHE A 1 88 ? -5.008 0.811 19.045 1.00 81.94 88 PHE A CA 1
ATOM 643 C C . PHE A 1 88 ? -5.936 -0.160 19.785 1.00 81.94 88 PHE A C 1
ATOM 645 O O . PHE A 1 88 ? -7.137 0.085 19.837 1.00 81.94 88 PHE A O 1
ATOM 652 N N . GLY A 1 89 ? -5.398 -1.227 20.383 1.00 81.69 89 GLY A N 1
ATOM 653 C CA . GLY A 1 89 ? -6.176 -2.222 21.122 1.00 81.69 89 GLY A CA 1
ATOM 654 C C . GLY A 1 89 ? -7.164 -2.995 20.244 1.00 81.69 89 GLY A C 1
ATOM 655 O O . GLY A 1 89 ? -8.250 -3.340 20.704 1.00 81.69 89 GLY A O 1
ATOM 656 N N . LEU A 1 90 ? -6.825 -3.221 18.972 1.00 82.88 90 LEU A N 1
ATOM 657 C CA . LEU A 1 90 ? -7.689 -3.939 18.035 1.00 82.88 90 LEU A CA 1
ATOM 658 C C . LEU A 1 90 ? -7.484 -5.445 18.178 1.00 82.88 90 LEU A C 1
ATOM 660 O O . LEU A 1 90 ? -6.355 -5.911 18.328 1.00 82.88 90 LEU A O 1
ATOM 664 N N . ALA A 1 91 ? -8.568 -6.208 18.050 1.00 83.62 91 ALA A N 1
ATOM 665 C CA . ALA A 1 91 ? -8.459 -7.641 17.826 1.00 83.62 91 ALA A CA 1
ATOM 666 C C . ALA A 1 91 ? -7.881 -7.880 16.425 1.00 83.62 91 ALA A C 1
ATOM 668 O O . ALA A 1 91 ? -8.416 -7.366 15.437 1.00 83.62 91 ALA A O 1
ATOM 669 N N . ILE A 1 92 ? -6.785 -8.636 16.354 1.00 82.81 92 ILE A N 1
ATOM 670 C CA . ILE A 1 92 ? -6.226 -9.084 15.079 1.00 82.81 92 ILE A CA 1
ATOM 671 C C . ILE A 1 92 ? -7.226 -10.081 14.471 1.00 82.81 92 ILE A C 1
ATOM 673 O O . ILE A 1 92 ? -7.679 -10.977 15.191 1.00 82.81 92 ILE A O 1
ATOM 677 N N . PRO A 1 93 ? -7.621 -9.907 13.197 1.00 83.06 93 PRO A N 1
ATOM 678 C CA . PRO A 1 93 ? -8.443 -10.880 12.488 1.00 83.06 93 PRO A CA 1
ATOM 679 C C . PRO A 1 93 ? -7.814 -12.277 12.481 1.00 83.06 93 PRO A C 1
ATOM 681 O O . PRO A 1 93 ? -6.605 -12.426 12.643 1.00 83.06 93 PRO A O 1
ATOM 684 N N . ASP A 1 94 ? -8.644 -13.294 12.266 1.00 86.31 94 ASP A N 1
ATOM 685 C CA . ASP A 1 94 ? -8.180 -14.673 12.110 1.00 86.31 94 ASP A CA 1
ATOM 686 C C . ASP A 1 94 ? -7.122 -14.772 10.990 1.00 86.31 94 ASP A C 1
ATOM 688 O O . ASP A 1 94 ? -7.319 -14.146 9.941 1.00 86.31 94 ASP A O 1
ATOM 692 N N . PRO A 1 95 ? -6.006 -15.504 11.179 1.00 82.56 95 PRO A N 1
ATOM 693 C CA . PRO A 1 95 ? -4.945 -15.624 10.182 1.00 82.56 95 PRO A CA 1
ATOM 694 C C . PRO A 1 95 ? -5.436 -15.980 8.775 1.00 82.56 95 PRO A C 1
ATOM 696 O O . PRO A 1 95 ? -4.973 -15.358 7.823 1.00 82.56 95 PRO A O 1
ATOM 699 N N . ASP A 1 96 ? -6.421 -16.870 8.637 1.00 83.75 96 ASP A N 1
ATOM 700 C CA . ASP A 1 96 ? -6.978 -17.256 7.330 1.00 83.75 96 ASP A CA 1
ATOM 701 C C . ASP A 1 96 ? -7.667 -16.075 6.620 1.00 83.75 96 ASP A C 1
ATOM 703 O O . ASP A 1 96 ? -7.624 -15.945 5.397 1.00 83.75 96 ASP A O 1
ATOM 707 N N . ALA A 1 97 ? -8.285 -15.170 7.383 1.00 82.25 97 ALA A N 1
ATOM 708 C CA . ALA A 1 97 ? -8.901 -13.960 6.847 1.00 82.25 97 ALA A CA 1
ATOM 709 C C . ALA A 1 97 ? -7.869 -12.870 6.513 1.00 82.25 97 ALA A C 1
ATOM 711 O O . ALA A 1 97 ? -8.154 -11.987 5.706 1.00 82.25 97 ALA A O 1
ATOM 712 N N . LEU A 1 98 ? -6.692 -12.913 7.146 1.00 85.69 98 LEU A N 1
ATOM 713 C CA . LEU A 1 98 ? -5.616 -11.942 6.964 1.00 85.69 98 LEU A CA 1
ATOM 714 C C . LEU A 1 98 ? -4.620 -12.368 5.872 1.00 85.69 98 LEU A C 1
ATOM 716 O O . LEU A 1 98 ? -3.952 -11.512 5.303 1.00 85.69 98 LEU A O 1
ATOM 720 N N . GLU A 1 99 ? -4.510 -13.666 5.578 1.00 87.94 99 GLU A N 1
ATOM 721 C CA . GLU A 1 99 ? -3.494 -14.230 4.680 1.00 87.94 99 GLU A CA 1
ATOM 722 C C . GLU A 1 99 ? -3.509 -13.562 3.301 1.00 87.94 99 GLU A C 1
ATOM 724 O O . GLU A 1 99 ? -2.479 -13.065 2.844 1.00 87.94 99 GLU A O 1
ATOM 729 N N . ALA A 1 100 ? -4.682 -13.477 2.666 1.00 88.44 100 ALA A N 1
ATOM 730 C CA . ALA A 1 100 ? -4.825 -12.849 1.353 1.00 88.44 100 ALA A CA 1
ATOM 731 C C . ALA A 1 100 ? -4.424 -11.364 1.377 1.00 88.44 100 ALA A C 1
ATOM 733 O O . ALA A 1 100 ? -3.716 -10.896 0.483 1.00 88.44 100 ALA A O 1
ATOM 734 N N . ASP A 1 101 ? -4.820 -10.646 2.429 1.00 89.69 101 ASP A N 1
ATOM 735 C CA . ASP A 1 101 ? -4.513 -9.228 2.601 1.00 89.69 101 ASP A CA 1
ATOM 736 C C . ASP A 1 101 ? -3.016 -8.997 2.836 1.00 89.69 101 ASP A C 1
ATOM 738 O O . ASP A 1 101 ? -2.430 -8.078 2.264 1.00 89.69 101 ASP A O 1
ATOM 742 N N . VAL A 1 102 ? -2.375 -9.848 3.637 1.00 90.44 102 VAL A N 1
ATOM 743 C CA . VAL A 1 102 ? -0.936 -9.783 3.914 1.00 90.44 102 VAL A CA 1
ATOM 744 C C . VAL A 1 102 ? -0.129 -10.099 2.669 1.00 90.44 102 VAL A C 1
ATOM 746 O O . VAL A 1 102 ? 0.830 -9.387 2.389 1.00 90.44 102 VAL A O 1
ATOM 749 N N . VAL A 1 103 ? -0.506 -11.129 1.910 1.00 92.62 103 VAL A N 1
ATOM 750 C CA . VAL A 1 103 ? 0.171 -11.476 0.654 1.00 92.62 103 VAL A CA 1
ATOM 751 C C . VAL A 1 103 ? 0.068 -10.326 -0.343 1.00 92.62 103 VAL A C 1
ATOM 753 O O . VAL A 1 103 ? 1.062 -9.978 -0.980 1.00 92.62 103 VAL A O 1
ATOM 756 N N . GLU A 1 104 ? -1.105 -9.701 -0.451 1.00 92.44 104 GLU A N 1
ATOM 757 C CA . GLU A 1 104 ? -1.281 -8.564 -1.347 1.00 92.44 104 GLU A CA 1
ATOM 758 C C . GLU A 1 104 ? -0.446 -7.356 -0.901 1.00 92.44 104 GLU A C 1
ATOM 760 O O . GLU A 1 104 ? 0.305 -6.803 -1.701 1.00 92.44 104 GLU A O 1
ATOM 765 N N . LEU A 1 105 ? -0.521 -6.968 0.375 1.00 91.06 105 LEU A N 1
ATOM 766 C CA . LEU A 1 105 ? 0.239 -5.839 0.922 1.00 91.06 105 LEU A CA 1
ATOM 767 C C . LEU A 1 105 ? 1.754 -6.086 0.889 1.00 91.06 105 LEU A C 1
ATOM 769 O O . LEU A 1 105 ? 2.525 -5.153 0.689 1.00 91.06 105 LEU A O 1
ATOM 773 N N . ALA A 1 106 ? 2.198 -7.334 1.044 1.00 92.38 106 ALA A N 1
ATOM 774 C CA . ALA A 1 106 ? 3.611 -7.700 0.979 1.00 92.38 106 ALA A CA 1
ATOM 775 C C . ALA A 1 106 ? 4.207 -7.502 -0.418 1.00 92.38 106 ALA A C 1
ATOM 777 O O . ALA A 1 106 ? 5.415 -7.291 -0.537 1.00 92.38 106 ALA A O 1
ATOM 778 N N . ALA A 1 107 ? 3.375 -7.562 -1.461 1.00 91.69 107 ALA A N 1
ATOM 779 C CA . ALA A 1 107 ? 3.778 -7.310 -2.838 1.00 91.69 107 ALA A CA 1
ATOM 780 C C . ALA A 1 107 ? 3.870 -5.813 -3.178 1.00 91.69 107 ALA A C 1
ATOM 782 O O . ALA A 1 107 ? 4.383 -5.467 -4.242 1.00 91.69 107 ALA A O 1
ATOM 783 N N . TRP A 1 108 ? 3.378 -4.922 -2.309 1.00 92.12 108 TRP A N 1
ATOM 784 C CA . TRP A 1 108 ? 3.451 -3.484 -2.552 1.00 92.12 108 TRP A CA 1
ATOM 785 C C . TRP A 1 108 ? 4.883 -2.969 -2.427 1.00 92.12 108 TRP A C 1
ATOM 787 O O . TRP A 1 108 ? 5.646 -3.503 -1.616 1.00 92.12 108 TRP A O 1
ATOM 797 N N . PRO A 1 109 ? 5.239 -1.896 -3.156 1.00 90.25 109 PRO A N 1
ATOM 798 C CA . PRO A 1 109 ? 6.505 -1.209 -2.946 1.00 90.25 109 PRO A CA 1
ATOM 799 C C . PRO A 1 109 ? 6.638 -0.761 -1.484 1.00 90.25 109 PRO A C 1
ATOM 801 O O . PRO A 1 109 ? 5.674 -0.259 -0.897 1.00 90.25 109 PRO A O 1
ATOM 804 N N . VAL A 1 110 ? 7.824 -0.922 -0.891 1.00 88.94 110 VAL A N 1
ATOM 805 C CA . VAL A 1 110 ? 8.041 -0.652 0.539 1.00 88.94 110 VAL A CA 1
ATOM 806 C C . VAL A 1 110 ? 7.688 0.789 0.912 1.00 88.94 110 VAL A C 1
ATOM 808 O O . VAL A 1 110 ? 7.023 1.011 1.922 1.00 88.94 110 VAL A O 1
ATOM 811 N N . ASP A 1 111 ? 8.006 1.753 0.047 1.00 87.19 111 ASP A N 1
ATOM 812 C CA . ASP A 1 111 ? 7.678 3.164 0.275 1.00 87.19 111 ASP A CA 1
ATOM 813 C C . ASP A 1 111 ? 6.160 3.412 0.305 1.00 87.19 111 ASP A C 1
ATOM 815 O O . ASP A 1 111 ? 5.659 4.206 1.107 1.00 87.19 111 ASP A O 1
ATOM 819 N N . GLU A 1 112 ? 5.400 2.720 -0.552 1.00 90.00 112 GLU A N 1
ATOM 820 C CA . GLU A 1 112 ? 3.938 2.829 -0.584 1.00 90.00 112 GLU A CA 1
ATOM 821 C C . GLU A 1 112 ? 3.309 2.197 0.656 1.00 90.00 112 GLU A C 1
ATOM 823 O O . GLU A 1 112 ? 2.395 2.779 1.250 1.00 90.00 112 GLU A O 1
ATOM 828 N N . TRP A 1 113 ? 3.822 1.040 1.078 1.00 92.19 113 TRP A N 1
ATOM 829 C CA . TRP A 1 113 ? 3.418 0.390 2.320 1.00 92.19 113 TRP A CA 1
ATOM 830 C C . TRP A 1 113 ? 3.660 1.295 3.535 1.00 92.19 113 TRP A C 1
ATOM 832 O O . TRP A 1 113 ? 2.739 1.530 4.323 1.00 92.19 113 TRP A O 1
ATOM 842 N N . GLU A 1 114 ? 4.862 1.858 3.674 1.00 90.19 114 GLU A N 1
ATOM 843 C CA . GLU A 1 114 ? 5.200 2.753 4.782 1.00 90.19 114 GLU A CA 1
ATOM 844 C C . GLU A 1 114 ? 4.316 4.005 4.790 1.00 90.19 114 GLU A C 1
ATOM 846 O O . GLU A 1 114 ? 3.786 4.394 5.839 1.00 90.19 114 GLU A O 1
ATOM 851 N N . ALA A 1 115 ? 4.085 4.604 3.619 1.00 88.94 115 ALA A N 1
ATOM 852 C CA . ALA A 1 115 ? 3.213 5.763 3.477 1.00 88.94 115 ALA A CA 1
ATOM 853 C C . ALA A 1 115 ? 1.752 5.445 3.834 1.00 88.94 115 ALA A C 1
ATOM 855 O O . ALA A 1 115 ? 1.082 6.274 4.464 1.00 88.94 115 ALA A O 1
ATOM 856 N N . ALA A 1 116 ? 1.252 4.265 3.454 1.00 90.31 116 ALA A N 1
ATOM 857 C CA . ALA A 1 116 ? -0.082 3.796 3.813 1.00 90.31 116 ALA A CA 1
ATOM 858 C C . ALA A 1 116 ? -0.202 3.584 5.327 1.00 90.31 116 ALA A C 1
ATOM 860 O O . ALA A 1 116 ? -1.143 4.076 5.956 1.00 90.31 116 ALA A O 1
ATOM 861 N N . LEU A 1 117 ? 0.775 2.891 5.917 1.00 90.31 117 LE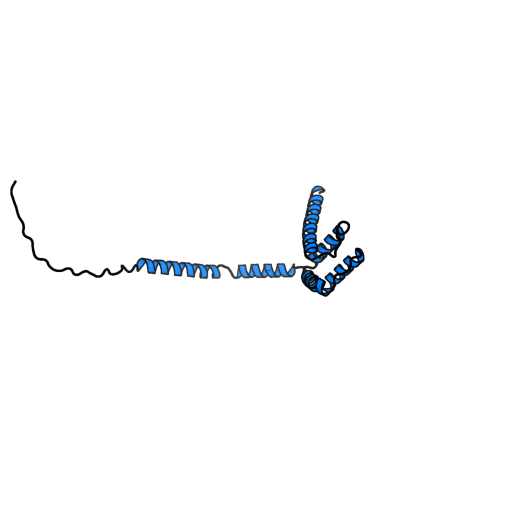U A N 1
ATOM 862 C CA . LEU A 1 117 ? 0.829 2.569 7.337 1.00 90.31 117 LEU A CA 1
ATOM 863 C C . LEU A 1 117 ? 0.874 3.836 8.199 1.00 90.31 117 LEU A C 1
ATOM 865 O O . LEU A 1 117 ? 0.123 3.946 9.172 1.00 90.31 117 LEU A O 1
ATOM 869 N N . ASP A 1 118 ? 1.702 4.817 7.834 1.00 88.19 118 ASP A N 1
ATOM 870 C CA . ASP A 1 118 ? 1.750 6.109 8.523 1.00 88.19 118 ASP A CA 1
ATOM 871 C C . ASP A 1 118 ? 0.439 6.890 8.357 1.00 88.19 118 ASP A C 1
ATOM 873 O O . ASP A 1 118 ? -0.129 7.393 9.332 1.00 88.19 118 ASP A O 1
ATOM 877 N N . GLY A 1 119 ? -0.125 6.897 7.145 1.00 86.88 119 GLY A N 1
ATOM 878 C CA . GLY A 1 119 ? -1.424 7.505 6.872 1.00 86.88 119 GLY A CA 1
ATOM 879 C C . GLY A 1 119 ? -2.537 6.937 7.759 1.00 86.88 119 GLY A C 1
ATOM 880 O O . GLY A 1 119 ? -3.324 7.697 8.339 1.00 86.88 119 GLY A O 1
ATOM 881 N N . ILE A 1 120 ? -2.578 5.613 7.934 1.00 87.50 120 ILE A N 1
ATOM 882 C CA . ILE A 1 120 ? -3.507 4.954 8.857 1.00 87.50 120 ILE A CA 1
ATOM 883 C C . ILE A 1 120 ? -3.201 5.352 10.299 1.00 87.50 120 ILE A C 1
ATOM 885 O O . ILE A 1 120 ? -4.112 5.812 10.985 1.00 87.50 120 ILE A O 1
ATOM 889 N N . ARG A 1 121 ? -1.943 5.269 10.757 1.00 86.50 121 ARG A N 1
ATOM 890 C CA . ARG A 1 121 ? -1.540 5.645 12.129 1.00 86.50 121 ARG A CA 1
ATOM 891 C C . ARG A 1 121 ? -1.946 7.074 12.496 1.00 86.50 121 ARG A C 1
ATOM 893 O O . ARG A 1 121 ? -2.363 7.310 13.632 1.00 86.50 121 ARG A O 1
ATOM 900 N N . CYS A 1 122 ? -1.839 8.018 11.562 1.00 80.31 122 CYS A N 1
ATOM 901 C CA . CYS A 1 122 ? -2.251 9.406 11.766 1.00 80.31 122 CYS A CA 1
ATOM 902 C C . CYS A 1 122 ? -3.776 9.585 11.777 1.00 80.31 122 CYS A C 1
ATOM 904 O O . CYS A 1 122 ? -4.284 10.416 12.529 1.00 80.31 122 CYS A O 1
ATOM 906 N N . THR A 1 123 ? -4.507 8.813 10.970 1.00 74.12 123 THR A N 1
ATOM 907 C CA . THR A 1 123 ? -5.969 8.939 10.820 1.00 74.12 123 THR A CA 1
ATOM 908 C C . THR A 1 123 ? -6.739 8.166 11.897 1.00 74.12 123 THR A C 1
ATOM 910 O O . THR A 1 123 ? -7.871 8.510 12.230 1.00 74.12 123 THR A O 1
ATOM 913 N N . PHE A 1 124 ? -6.128 7.140 12.496 1.00 69.31 124 PHE A N 1
ATOM 914 C CA . PHE A 1 124 ? -6.809 6.194 13.384 1.00 69.31 124 PHE A CA 1
ATOM 915 C C . PHE A 1 124 ? -7.387 6.809 14.670 1.00 69.31 124 PHE A C 1
ATOM 917 O O . PHE A 1 124 ? -8.242 6.206 15.311 1.00 69.31 124 PHE A O 1
ATOM 924 N N . ARG A 1 125 ? -6.975 8.028 15.049 1.00 60.34 125 ARG A N 1
ATOM 925 C CA . ARG A 1 125 ? -7.449 8.708 16.268 1.00 60.34 125 ARG A CA 1
ATOM 926 C C . ARG A 1 125 ? -8.948 9.045 16.267 1.00 60.34 125 ARG A C 1
ATOM 928 O O . ARG A 1 125 ? -9.444 9.423 17.323 1.00 60.34 125 ARG A O 1
ATOM 935 N N . SER A 1 126 ? -9.657 8.959 15.135 1.00 50.41 126 SER A N 1
ATOM 936 C CA . SER A 1 126 ? -11.013 9.519 15.021 1.00 50.41 126 SER A CA 1
ATOM 937 C C . SER A 1 126 ? -12.104 8.645 14.389 1.00 50.41 126 SER A C 1
ATOM 939 O O . SER A 1 126 ? -13.187 9.185 14.173 1.00 50.41 126 SER A O 1
ATOM 941 N N . GLY A 1 127 ? -11.920 7.350 14.079 1.00 55.41 127 GLY A N 1
ATOM 942 C CA . GLY A 1 127 ? -13.037 6.669 13.390 1.00 55.41 127 GLY A CA 1
ATOM 943 C C . GLY A 1 127 ? -13.003 5.184 13.051 1.00 55.41 127 GLY A C 1
ATOM 944 O O . GLY A 1 127 ? -13.910 4.752 12.345 1.00 55.41 127 GLY A O 1
ATOM 945 N N . TYR A 1 128 ? -12.041 4.386 13.511 1.00 62.12 128 TYR A N 1
ATOM 946 C CA . TYR A 1 128 ? -12.043 2.954 13.190 1.00 62.12 128 TYR A CA 1
ATOM 947 C C . TYR A 1 128 ? -12.558 2.119 14.365 1.00 62.12 128 TYR A C 1
ATOM 949 O O . TYR A 1 128 ? -11.949 2.080 15.428 1.00 62.12 128 TYR A O 1
ATOM 957 N N . SER A 1 129 ? -13.687 1.437 14.154 1.00 72.31 129 SER A N 1
ATOM 958 C CA . SER A 1 129 ? -14.243 0.412 15.053 1.00 72.31 129 SER A CA 1
ATOM 959 C C . SER A 1 129 ? -13.786 -1.009 14.700 1.00 72.31 129 SER A C 1
ATOM 961 O O . SER A 1 129 ? -14.132 -1.960 15.397 1.00 72.31 129 SER A O 1
ATOM 963 N N . ARG A 1 130 ? -13.041 -1.161 13.599 1.00 82.25 130 ARG A N 1
ATOM 964 C CA . ARG A 1 130 ? -12.610 -2.436 13.017 1.00 82.25 130 ARG A CA 1
ATOM 965 C C . ARG A 1 130 ? -11.152 -2.365 12.574 1.00 82.25 130 ARG A C 1
ATOM 967 O O . ARG A 1 130 ? -10.636 -1.271 12.337 1.00 82.25 130 ARG A O 1
ATOM 974 N N . PHE A 1 131 ? -10.525 -3.530 12.419 1.00 85.19 131 PHE A N 1
ATOM 975 C CA . PHE A 1 131 ? -9.196 -3.625 11.822 1.00 85.19 131 PHE A CA 1
ATOM 976 C C . PHE A 1 131 ? -9.220 -3.096 10.369 1.00 85.19 131 PHE A C 1
ATOM 978 O O . PHE A 1 131 ? -10.184 -3.381 9.647 1.00 85.19 131 PHE A O 1
ATOM 985 N N . PRO A 1 132 ? -8.234 -2.280 9.948 1.00 85.69 132 PRO A N 1
ATOM 986 C CA . PRO A 1 132 ? -8.210 -1.708 8.606 1.00 85.69 132 PRO A CA 1
ATOM 987 C C . PRO A 1 132 ? -8.022 -2.780 7.527 1.00 85.69 132 PRO A C 1
ATOM 989 O O . PRO A 1 132 ? -7.239 -3.710 7.683 1.00 85.69 132 PRO A O 1
ATOM 992 N N . THR A 1 133 ? -8.743 -2.613 6.421 1.00 88.12 133 THR A N 1
ATOM 993 C CA . THR A 1 133 ? -8.698 -3.484 5.233 1.00 88.12 133 THR A CA 1
ATOM 994 C C . THR A 1 133 ? -7.781 -2.917 4.158 1.00 88.12 133 THR A C 1
ATOM 996 O O . THR A 1 133 ? -7.479 -1.724 4.184 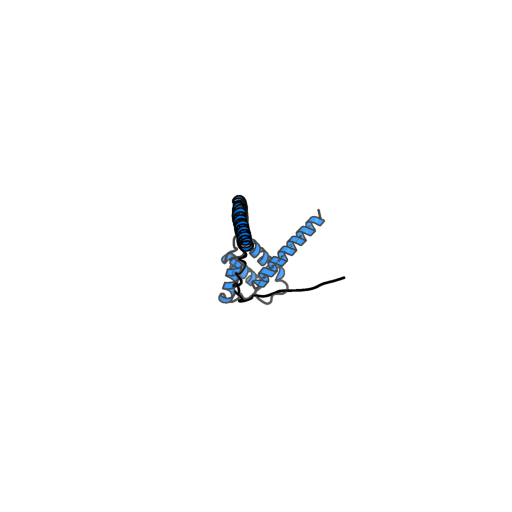1.00 88.12 133 THR A O 1
ATOM 999 N N . ILE A 1 134 ? -7.408 -3.714 3.150 1.00 88.25 134 ILE A N 1
ATOM 1000 C CA . ILE A 1 134 ? -6.599 -3.252 1.999 1.00 88.25 134 ILE A CA 1
ATOM 1001 C C . ILE A 1 134 ? -7.141 -1.949 1.389 1.00 88.25 134 ILE A C 1
ATOM 1003 O O . ILE A 1 134 ? -6.382 -1.033 1.068 1.00 88.25 134 ILE A O 1
ATOM 1007 N N . ALA A 1 135 ? -8.465 -1.825 1.250 1.00 87.12 135 ALA A N 1
ATOM 1008 C CA . ALA A 1 135 ? -9.092 -0.618 0.711 1.00 87.12 135 ALA A CA 1
ATOM 1009 C C . ALA A 1 135 ? -8.775 0.636 1.550 1.00 87.12 135 ALA A C 1
ATOM 1011 O O . ALA A 1 135 ? -8.563 1.716 0.994 1.00 87.12 135 ALA A O 1
ATOM 1012 N N . ASP A 1 136 ? -8.685 0.490 2.874 1.00 87.94 136 ASP A N 1
ATOM 1013 C CA . ASP A 1 136 ? -8.324 1.572 3.789 1.00 87.94 136 ASP A CA 1
ATOM 1014 C C . ASP A 1 136 ? -6.848 1.973 3.620 1.00 87.94 136 ASP A C 1
ATOM 1016 O O . ASP A 1 136 ? -6.543 3.170 3.603 1.00 87.94 136 ASP A O 1
ATOM 1020 N N . PHE A 1 137 ? -5.952 0.995 3.417 1.00 88.75 137 PHE A N 1
ATOM 1021 C CA . PHE A 1 137 ? -4.536 1.231 3.097 1.00 88.75 137 PHE A CA 1
ATOM 1022 C C . PHE A 1 137 ? -4.377 1.965 1.760 1.00 88.75 137 PHE A C 1
ATOM 1024 O O . PHE A 1 137 ? -3.716 3.003 1.712 1.00 88.75 137 PHE A O 1
ATOM 1031 N N . ARG A 1 138 ? -5.067 1.528 0.696 1.00 87.69 138 ARG A N 1
ATOM 1032 C CA . ARG A 1 138 ? -5.060 2.221 -0.611 1.00 87.69 138 ARG A CA 1
ATOM 1033 C C . ARG A 1 138 ? -5.550 3.663 -0.487 1.00 87.69 138 ARG A C 1
ATOM 1035 O O . ARG A 1 138 ? -4.938 4.588 -1.019 1.00 87.69 138 ARG A O 1
ATOM 1042 N N . ALA A 1 139 ? -6.631 3.878 0.262 1.00 86.06 139 ALA A N 1
ATOM 1043 C CA . ALA A 1 139 ? -7.153 5.217 0.503 1.00 86.06 139 ALA A CA 1
ATOM 1044 C C . ALA A 1 139 ? -6.181 6.091 1.321 1.00 86.06 139 ALA A C 1
ATOM 1046 O O . ALA A 1 139 ? -6.162 7.313 1.156 1.00 86.06 139 ALA A O 1
ATOM 1047 N N . ALA A 1 140 ? -5.378 5.496 2.208 1.00 84.75 140 ALA A N 1
ATOM 1048 C CA . ALA A 1 140 ? -4.374 6.213 2.986 1.00 84.75 140 ALA A CA 1
ATOM 1049 C C . ALA A 1 140 ? -3.212 6.721 2.118 1.00 84.75 140 ALA A C 1
ATOM 1051 O O . ALA A 1 140 ? -2.811 7.871 2.301 1.00 84.75 140 ALA A O 1
ATOM 1052 N N . VAL A 1 141 ? -2.751 5.937 1.134 1.00 81.50 141 VAL A N 1
ATOM 1053 C CA . VAL A 1 141 ? -1.715 6.362 0.169 1.00 81.50 141 VAL A CA 1
ATOM 1054 C C . VAL A 1 141 ? -2.150 7.619 -0.585 1.00 81.50 141 VAL A C 1
ATOM 1056 O O . VAL A 1 141 ? -1.442 8.627 -0.569 1.00 81.50 141 VAL A O 1
ATOM 1059 N N . GLY A 1 142 ? -3.355 7.605 -1.171 1.00 70.50 142 GLY A N 1
ATOM 1060 C CA . GLY A 1 142 ? -3.874 8.744 -1.940 1.00 70.50 142 GLY A CA 1
ATOM 1061 C C . GLY A 1 142 ? -3.968 10.033 -1.114 1.00 70.50 142 GLY A C 1
ATOM 1062 O O . GLY A 1 142 ? -3.552 11.102 -1.558 1.00 70.50 142 GLY A O 1
ATOM 1063 N N . ARG A 1 143 ? -4.419 9.929 0.144 1.00 68.19 143 ARG A N 1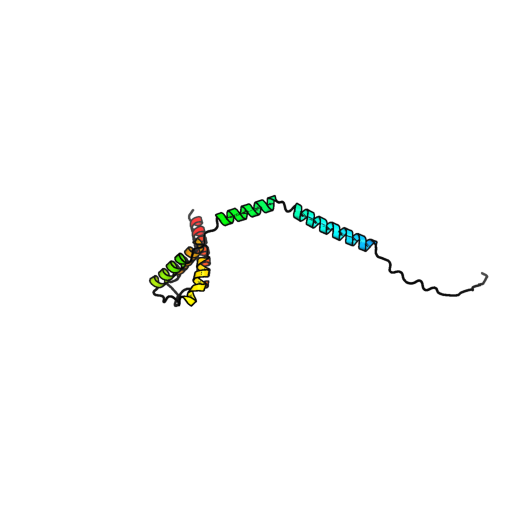
ATOM 1064 C CA . ARG A 1 143 ? -4.477 11.078 1.065 1.00 68.19 143 ARG A CA 1
ATOM 1065 C C . ARG A 1 143 ? -3.093 11.608 1.442 1.00 68.19 143 ARG A C 1
ATOM 1067 O O . ARG A 1 143 ? -2.943 12.814 1.655 1.00 68.19 143 ARG A O 1
ATOM 1074 N N . ASN A 1 144 ? -2.092 10.736 1.554 1.00 64.50 144 ASN A N 1
ATOM 1075 C CA . ASN A 1 144 ? -0.740 11.147 1.920 1.00 64.50 144 ASN A CA 1
ATOM 1076 C C . ASN A 1 144 ? -0.042 11.875 0.758 1.00 64.50 144 ASN A C 1
ATOM 1078 O O . ASN A 1 144 ? 0.601 12.902 0.980 1.00 64.50 144 ASN A O 1
ATOM 1082 N N . ALA A 1 145 ? -0.266 11.432 -0.485 1.00 64.75 145 ALA A N 1
ATOM 1083 C CA . ALA A 1 145 ? 0.201 12.131 -1.684 1.00 64.75 145 ALA A CA 1
ATOM 1084 C C . ALA A 1 145 ? -0.347 13.571 -1.767 1.00 64.75 145 ALA A C 1
ATOM 1086 O O . ALA A 1 145 ? 0.414 14.527 -1.944 1.00 64.75 145 ALA A O 1
ATOM 1087 N N . ASP A 1 146 ? -1.650 13.755 -1.533 1.00 63.81 146 ASP A N 1
ATOM 1088 C CA . ASP A 1 146 ? -2.281 15.081 -1.499 1.00 63.81 146 ASP A CA 1
ATOM 1089 C C . ASP A 1 146 ? -1.736 15.970 -0.371 1.00 63.81 146 ASP A C 1
ATOM 1091 O O . ASP A 1 146 ? -1.542 17.180 -0.543 1.00 63.81 146 ASP A O 1
ATOM 1095 N N . ARG A 1 147 ? -1.466 15.380 0.800 1.00 63.75 147 ARG A N 1
ATOM 1096 C CA . ARG A 1 147 ? -0.889 16.087 1.949 1.00 63.75 147 ARG A CA 1
ATOM 1097 C C . ARG A 1 147 ? 0.530 16.573 1.656 1.00 63.75 147 ARG A C 1
ATOM 1099 O O . ARG A 1 147 ? 0.830 17.737 1.924 1.00 63.75 147 ARG A O 1
ATOM 1106 N N . LEU A 1 148 ? 1.386 15.716 1.100 1.00 64.69 148 LEU A N 1
ATOM 1107 C CA . LEU A 1 148 ? 2.763 16.066 0.739 1.00 64.69 148 LEU A CA 1
ATOM 1108 C C . LEU A 1 148 ? 2.800 17.167 -0.323 1.00 64.69 148 LEU A C 1
ATOM 1110 O O . LEU A 1 148 ? 3.569 18.121 -0.192 1.00 64.69 148 LEU A O 1
ATOM 1114 N N . ARG A 1 149 ? 1.900 17.103 -1.310 1.00 65.44 149 ARG A N 1
ATOM 1115 C CA . ARG A 1 149 ? 1.731 18.164 -2.306 1.00 65.44 149 ARG A CA 1
ATOM 1116 C C . ARG A 1 149 ? 1.367 19.506 -1.661 1.00 65.44 149 ARG A C 1
ATOM 1118 O O . ARG A 1 149 ? 2.038 20.499 -1.924 1.00 65.44 149 ARG A O 1
ATOM 1125 N N . ARG A 1 150 ? 0.373 19.540 -0.763 1.00 67.12 150 ARG A N 1
ATOM 1126 C CA . ARG A 1 150 ? -0.022 20.776 -0.051 1.00 67.12 150 ARG A CA 1
ATOM 1127 C C . ARG A 1 150 ? 1.110 21.361 0.793 1.00 67.12 150 ARG A C 1
ATOM 1129 O O . ARG A 1 150 ? 1.266 22.576 0.840 1.00 67.12 150 ARG A O 1
ATOM 1136 N N . ILE A 1 151 ? 1.905 20.521 1.457 1.00 71.44 151 ILE A N 1
ATOM 1137 C CA . ILE A 1 151 ? 3.076 20.975 2.228 1.00 71.44 151 ILE A CA 1
ATOM 1138 C C . ILE A 1 151 ? 4.142 21.569 1.296 1.00 71.44 151 ILE A C 1
ATOM 1140 O O . ILE A 1 151 ? 4.740 22.594 1.626 1.00 71.44 151 ILE A O 1
ATOM 1144 N N . GLY A 1 152 ? 4.359 20.960 0.126 1.00 72.44 152 GLY A N 1
ATOM 1145 C CA . GLY A 1 152 ? 5.224 21.505 -0.920 1.00 72.44 152 GLY A CA 1
ATOM 1146 C C . GLY A 1 152 ? 4.757 22.875 -1.418 1.00 72.44 152 GLY A C 1
ATOM 1147 O O . GLY A 1 152 ? 5.565 23.798 -1.504 1.00 72.44 152 GLY A O 1
ATOM 1148 N N . ASP A 1 153 ? 3.456 23.031 -1.666 1.00 74.75 153 ASP A N 1
ATOM 1149 C CA . ASP A 1 153 ? 2.854 24.301 -2.091 1.00 74.75 153 ASP A CA 1
ATOM 1150 C C . ASP A 1 153 ? 2.996 25.389 -1.009 1.00 74.75 153 ASP A C 1
ATOM 1152 O O . ASP A 1 153 ? 3.370 26.519 -1.313 1.00 74.75 153 ASP A O 1
ATOM 1156 N N . LEU A 1 154 ? 2.799 25.047 0.271 1.00 75.00 154 LEU A N 1
ATOM 1157 C CA . LEU A 1 154 ? 2.996 25.979 1.390 1.00 75.00 154 LEU A CA 1
ATOM 1158 C C . LEU A 1 154 ? 4.457 26.417 1.545 1.00 75.00 154 LEU A C 1
ATOM 1160 O O . LEU A 1 154 ? 4.722 27.593 1.775 1.00 75.00 154 LEU A O 1
ATOM 1164 N N . ARG A 1 155 ? 5.421 25.504 1.381 1.00 68.25 155 ARG A N 1
ATOM 1165 C CA . ARG A 1 155 ? 6.854 25.845 1.424 1.00 68.25 155 ARG A CA 1
ATOM 1166 C C . ARG A 1 155 ? 7.270 26.803 0.308 1.00 68.25 155 ARG A C 1
ATOM 1168 O O . ARG A 1 155 ? 8.158 27.617 0.528 1.00 68.25 155 ARG A O 1
ATOM 1175 N N . ARG A 1 156 ? 6.624 26.730 -0.859 1.00 69.81 156 ARG A N 1
ATOM 1176 C CA . ARG A 1 156 ? 6.862 27.641 -1.992 1.00 69.81 156 ARG A CA 1
ATOM 1177 C C . ARG A 1 156 ? 6.256 29.032 -1.809 1.00 69.81 156 ARG A C 1
ATOM 1179 O O . ARG A 1 156 ? 6.631 29.926 -2.545 1.00 69.81 156 ARG A O 1
ATOM 1186 N N . LEU A 1 157 ? 5.318 29.206 -0.877 1.00 70.19 157 LEU A N 1
ATOM 1187 C CA . LEU A 1 157 ? 4.713 30.508 -0.566 1.00 70.19 157 LEU A CA 1
ATOM 1188 C C . LEU A 1 157 ? 5.482 31.288 0.510 1.00 70.19 157 LEU A C 1
ATOM 1190 O O . LEU A 1 157 ? 5.234 32.474 0.703 1.00 70.19 157 LEU A O 1
ATOM 1194 N N . VAL A 1 158 ? 6.370 30.613 1.243 1.00 70.25 158 VAL A N 1
ATOM 1195 C CA . VAL A 1 158 ? 7.182 31.193 2.327 1.00 70.25 158 VAL A CA 1
ATOM 1196 C C . VAL A 1 158 ? 8.607 31.535 1.850 1.00 70.25 158 VAL A C 1
ATOM 1198 O O . VAL A 1 158 ? 9.351 32.201 2.568 1.00 70.25 158 VAL A O 1
ATOM 1201 N N . HIS A 1 159 ? 8.969 31.115 0.634 1.00 47.81 159 HIS A N 1
ATOM 1202 C CA . HIS A 1 159 ? 10.198 31.476 -0.077 1.00 47.81 159 HIS A CA 1
ATOM 1203 C C . HIS A 1 159 ? 9.884 32.389 -1.258 1.00 47.81 159 HIS A C 1
ATOM 1205 O O . HIS A 1 159 ? 10.742 33.250 -1.549 1.00 47.81 159 HIS A O 1
#

Sequence (159 aa):
MTTAVVPLPTAPVPTSAPATPTSSLPSAVASQARLERDDLRWELRDREMMPDKIGELAAMVERVIEQASPPAGVEAVLLGIEGLAARFGLAIPDPDALEADVVELAAWPVDEWEAALDGIRCTFRSGYSRFPTIADFRAAVGRNADRLRRIGDLRRLVH

Radius of gyration: 39.62 Å; chains: 1; bounding box: 60×49×127 Å

Organism: NCBI:txid214106